Protein AF-A0A290ED91-F1 (afdb_monomer)

Foldseek 3Di:
DPLAPDPVLVVVLVVLVVVLVVLLVVCVVVVVVDDDDVVVVVCADPDPVDGSVRVVVVVVVVVVVVVVVVLVVQVVCCVPVVDRDQDVPPRRDDDDPVNVSVCCSRVVSVVVSVVSPD

Solvent-accessible surface area (backbone atoms only — not comparable to full-atom values): 7064 Å² total; per-residue (Å²): 129,73,96,74,81,47,70,72,56,50,54,52,50,52,51,44,53,52,51,42,51,53,48,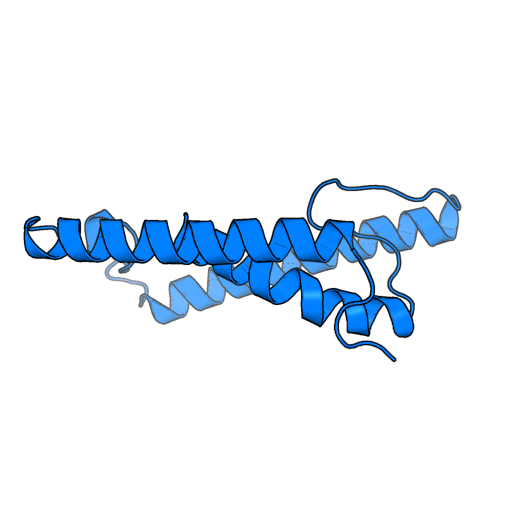50,51,52,49,55,60,50,48,78,75,52,89,79,61,56,52,83,73,64,74,38,57,87,51,93,89,46,55,46,67,59,52,51,52,51,52,52,52,50,51,50,50,52,52,52,51,52,52,50,51,46,45,49,42,32,74,77,69,70,45,84,59,78,45,89,75,72,72,53,60,84,71,48,80,71,50,47,60,51,43,55,71,58,46,50,62,53,53,51,33,54,68,71,72,108

pLDDT: mean 81.27, std 9.01, range [54.56, 94.0]

Secondary structure (DSSP, 8-state):
--S---HHHHHHHHHHHHHHHHHHHHHHHHHTT----TTTTTSS---TTS-HHHHHHHHHHHHHHHHHHHHHHHHHHHHHH------SSS------HHHHHHHHHHHHHHHHHHHHH-

Radius of gyration: 18.56 Å; Cα contacts (8 Å, |Δi|>4): 54; chains: 1; bounding box: 45×29×49 Å

Organism: Pasteurella multocida (NCBI:txid747)

Structure (mmCIF, N/CA/C/O backbone):
data_AF-A0A290ED91-F1
#
_entry.id   AF-A0A290ED91-F1
#
loop_
_atom_site.group_PDB
_atom_site.id
_atom_site.type_symbol
_atom_site.label_atom_id
_atom_site.label_alt_id
_atom_site.label_comp_id
_atom_site.label_asym_id
_atom_site.label_entity_id
_atom_site.label_seq_id
_atom_site.pdbx_PDB_ins_code
_atom_site.Cartn_x
_atom_site.Cartn_y
_atom_site.Cartn_z
_atom_site.occupancy
_atom_site.B_iso_or_equiv
_atom_sit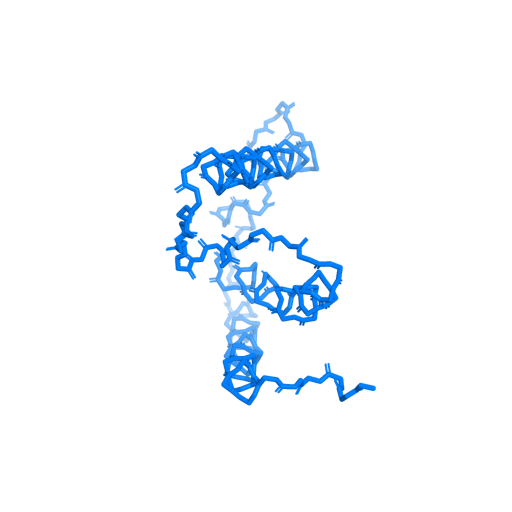e.auth_seq_id
_atom_site.auth_comp_id
_atom_site.auth_asym_id
_atom_site.auth_atom_id
_atom_site.pdbx_PDB_model_num
ATOM 1 N N . LEU A 1 1 ? -5.675 -1.037 -24.071 1.00 54.56 1 LEU A N 1
ATOM 2 C CA . LEU A 1 1 ? -4.846 -1.899 -23.195 1.00 54.56 1 LEU A CA 1
ATOM 3 C C . LEU A 1 1 ? -5.783 -2.676 -22.281 1.00 54.56 1 LEU A C 1
ATOM 5 O O . LEU A 1 1 ? -6.717 -2.066 -21.775 1.00 54.56 1 LEU A O 1
ATOM 9 N N . SER A 1 2 ? -5.588 -3.990 -22.126 1.00 66.06 2 SER A N 1
ATOM 10 C CA . SER A 1 2 ? -6.337 -4.780 -21.134 1.00 66.06 2 SER A CA 1
ATOM 11 C C . SER A 1 2 ? -6.051 -4.230 -19.733 1.00 66.06 2 SER A C 1
ATOM 13 O O . SER A 1 2 ? -4.904 -3.895 -19.441 1.00 66.06 2 SER A O 1
ATOM 15 N N . PHE A 1 3 ? -7.085 -4.102 -18.897 1.00 67.62 3 PHE A N 1
ATOM 16 C CA . PHE A 1 3 ? -7.014 -3.483 -17.565 1.00 67.62 3 PHE A CA 1
ATOM 17 C C . PHE A 1 3 ? -6.007 -4.185 -16.636 1.00 67.62 3 PHE A C 1
ATOM 19 O O . PHE A 1 3 ? -5.374 -3.534 -15.810 1.00 67.62 3 PHE A O 1
ATOM 26 N N . MET A 1 4 ? -5.796 -5.493 -16.813 1.00 74.69 4 MET A N 1
ATOM 27 C CA . MET A 1 4 ? -4.864 -6.287 -16.012 1.00 74.69 4 MET A CA 1
ATOM 28 C C . MET A 1 4 ? -4.139 -7.334 -16.879 1.00 74.69 4 MET A C 1
ATOM 30 O O . MET A 1 4 ? -4.594 -8.470 -16.992 1.00 74.69 4 MET A O 1
ATOM 34 N N . PRO A 1 5 ? -3.013 -6.965 -17.519 1.00 77.06 5 PRO A N 1
ATOM 35 C CA . PRO A 1 5 ? -2.358 -7.818 -18.514 1.00 77.06 5 PRO A CA 1
ATOM 36 C C . PRO A 1 5 ? -1.436 -8.910 -17.935 1.00 77.06 5 PRO A C 1
ATOM 38 O O . PRO A 1 5 ? -0.867 -9.679 -18.705 1.00 77.06 5 PRO A O 1
ATOM 41 N N . LEU A 1 6 ? -1.219 -8.966 -16.615 1.00 78.94 6 LEU A N 1
ATOM 42 C CA . LEU A 1 6 ? -0.275 -9.889 -15.978 1.00 78.94 6 LEU A CA 1
ATOM 43 C C . LEU A 1 6 ? -1.025 -11.061 -15.340 1.00 78.94 6 LEU A C 1
ATOM 45 O O . LEU A 1 6 ? -1.422 -10.978 -14.184 1.00 78.94 6 LEU A O 1
ATOM 49 N N . GLU A 1 7 ? -1.138 -12.183 -16.048 1.00 81.06 7 GLU A N 1
ATOM 50 C CA . GLU A 1 7 ? -1.872 -13.373 -15.576 1.00 81.06 7 GLU A CA 1
ATOM 51 C C . GLU A 1 7 ? -1.432 -13.856 -14.179 1.00 81.06 7 GLU A C 1
ATOM 53 O O . GLU A 1 7 ? -2.260 -14.078 -13.296 1.00 81.06 7 GLU A O 1
ATOM 58 N N . MET A 1 8 ? -0.119 -13.934 -13.924 1.00 80.44 8 MET A N 1
ATOM 59 C CA . MET A 1 8 ? 0.396 -14.285 -12.590 1.00 80.44 8 MET A CA 1
ATOM 60 C C . MET A 1 8 ? 0.065 -13.222 -11.530 1.00 80.44 8 MET A C 1
ATOM 62 O O . MET A 1 8 ? -0.257 -13.560 -10.393 1.00 80.44 8 MET A O 1
ATOM 66 N N . GLY A 1 9 ? 0.114 -11.937 -11.897 1.00 79.81 9 GLY A N 1
ATOM 67 C CA . GLY A 1 9 ? -0.244 -10.838 -10.997 1.00 79.81 9 GLY A CA 1
ATOM 68 C C . GLY A 1 9 ? -1.728 -10.856 -10.633 1.00 79.81 9 GLY A C 1
ATOM 69 O O . GLY A 1 9 ? -2.081 -10.603 -9.484 1.00 79.81 9 GLY A O 1
ATOM 70 N N . ASN A 1 10 ? -2.584 -11.234 -11.581 1.00 87.38 10 ASN A N 1
ATOM 71 C CA . ASN A 1 10 ? -4.027 -11.357 -11.387 1.00 87.38 10 ASN A CA 1
ATOM 72 C C . ASN A 1 10 ? -4.349 -12.441 -10.358 1.00 87.38 10 ASN A C 1
ATOM 74 O O . ASN A 1 10 ? -5.147 -12.204 -9.453 1.00 87.38 10 ASN A O 1
ATOM 78 N N . GLY A 1 11 ? -3.683 -13.598 -10.447 1.00 87.25 11 GLY A N 1
ATOM 79 C CA . GLY A 1 11 ? -3.830 -14.681 -9.472 1.00 87.25 11 GLY A CA 1
ATOM 80 C C . GLY A 1 11 ? -3.422 -14.265 -8.057 1.00 87.25 11 GLY A C 1
ATOM 81 O O . GLY A 1 11 ? -4.158 -14.522 -7.106 1.00 87.25 11 GLY A O 1
ATOM 82 N N . ILE A 1 12 ? -2.292 -13.560 -7.919 1.00 87.38 12 ILE A N 1
ATOM 83 C CA . ILE A 1 12 ? -1.829 -13.036 -6.624 1.00 87.38 12 ILE A CA 1
ATOM 84 C C . ILE A 1 12 ? -2.833 -12.027 -6.060 1.00 87.38 12 ILE A C 1
ATOM 86 O O . ILE A 1 12 ? -3.213 -12.136 -4.898 1.00 87.38 12 ILE A O 1
ATOM 90 N N . ILE A 1 13 ? -3.300 -11.070 -6.866 1.00 88.75 13 ILE A N 1
ATOM 91 C CA . ILE A 1 13 ? -4.273 -10.064 -6.416 1.00 88.75 13 ILE A CA 1
ATOM 92 C C . ILE A 1 13 ? -5.581 -10.721 -5.998 1.00 88.75 13 ILE A C 1
ATOM 94 O O . ILE A 1 13 ? -6.098 -10.393 -4.935 1.00 88.75 13 ILE A O 1
ATOM 98 N N . LEU A 1 14 ? -6.103 -11.660 -6.790 1.00 90.88 14 LEU A N 1
ATOM 99 C CA . LEU A 1 14 ? -7.326 -12.379 -6.450 1.00 90.88 14 LEU A CA 1
ATOM 100 C C . LEU A 1 14 ? -7.174 -13.113 -5.116 1.00 90.88 14 LEU A C 1
ATOM 102 O O . LEU A 1 14 ? -8.047 -13.004 -4.257 1.00 90.88 14 LEU A O 1
ATOM 106 N N . TRP A 1 15 ? -6.054 -13.815 -4.927 1.00 91.31 15 TRP A N 1
ATOM 107 C CA . TRP A 1 15 ? -5.758 -14.507 -3.678 1.00 91.31 15 TRP A CA 1
ATOM 108 C C . TRP A 1 15 ? -5.709 -13.538 -2.492 1.00 91.31 15 TRP A C 1
ATOM 110 O O . TRP A 1 15 ? -6.417 -13.752 -1.512 1.00 91.31 15 TRP A O 1
ATOM 120 N N . LEU A 1 16 ? -4.969 -12.430 -2.605 1.00 90.81 16 LEU A N 1
ATOM 121 C CA . LEU A 1 16 ? -4.870 -11.417 -1.550 1.00 90.81 16 LEU A CA 1
ATOM 122 C C . LEU A 1 16 ? -6.228 -10.782 -1.233 1.00 90.81 16 LEU A C 1
ATOM 124 O O . LEU A 1 16 ? -6.590 -10.664 -0.068 1.00 90.81 16 LEU A O 1
ATOM 128 N N . VAL A 1 17 ? -7.010 -10.409 -2.248 1.00 90.44 17 VAL A N 1
ATOM 129 C CA . VAL A 1 17 ? -8.337 -9.806 -2.059 1.00 90.44 17 VAL A CA 1
ATOM 130 C C . VAL A 1 17 ? -9.270 -10.779 -1.343 1.00 90.44 17 VAL A C 1
ATOM 132 O O . VAL A 1 17 ? -9.896 -10.406 -0.353 1.00 90.44 17 VAL A O 1
ATOM 135 N N . VAL A 1 18 ? -9.337 -12.036 -1.788 1.00 93.62 18 VAL A N 1
ATOM 136 C CA . VAL A 1 18 ? -10.178 -13.057 -1.147 1.00 93.62 18 VAL A CA 1
ATOM 137 C C . VAL A 1 18 ? -9.715 -13.315 0.287 1.00 93.62 18 VAL A C 1
ATOM 139 O O . VAL A 1 18 ? -10.541 -13.310 1.198 1.00 93.62 18 VAL A O 1
ATOM 142 N N . SER A 1 19 ? -8.411 -13.474 0.521 1.00 92.88 19 SER A N 1
ATOM 143 C CA . SER A 1 19 ? -7.853 -13.671 1.862 1.00 92.88 19 SER A CA 1
ATOM 144 C C . SER A 1 19 ? -8.115 -12.482 2.788 1.00 92.88 19 SER A C 1
ATOM 146 O O . SER A 1 19 ? -8.502 -12.687 3.936 1.00 92.88 19 SER A O 1
ATOM 148 N N . GLY A 1 20 ? -7.966 -11.249 2.301 1.00 91.19 20 GLY A N 1
ATOM 149 C CA . GLY A 1 20 ? -8.235 -10.032 3.069 1.00 91.19 20 GLY A CA 1
ATOM 150 C C . GLY A 1 20 ? -9.713 -9.884 3.426 1.00 91.19 20 GLY A C 1
ATOM 151 O O . GLY A 1 20 ? -10.040 -9.530 4.559 1.00 91.19 20 GLY A O 1
ATOM 152 N N . LEU A 1 21 ? -10.616 -10.226 2.499 1.00 92.94 21 LEU A N 1
ATOM 153 C CA . LEU A 1 21 ? -12.061 -10.239 2.741 1.00 92.94 21 LEU A CA 1
ATOM 154 C C . LEU A 1 21 ? -12.452 -11.304 3.767 1.00 92.94 21 LEU A C 1
ATOM 156 O O . LEU A 1 21 ? -13.150 -10.995 4.730 1.00 92.94 21 LEU A O 1
ATOM 160 N N . VAL A 1 22 ? -11.984 -12.542 3.595 1.00 94.00 22 VAL A N 1
ATOM 161 C CA . VAL A 1 22 ? -12.254 -13.635 4.541 1.00 94.00 22 VAL A CA 1
ATOM 162 C C . VAL A 1 22 ? -11.698 -13.293 5.924 1.00 94.00 22 VAL A C 1
ATOM 164 O O . VAL A 1 22 ? -12.419 -13.422 6.912 1.00 94.00 22 VAL A O 1
ATOM 167 N N . GLY A 1 23 ? -10.462 -12.794 6.000 1.00 91.06 23 GLY A N 1
ATOM 168 C CA . GLY A 1 23 ? -9.840 -12.352 7.249 1.00 91.06 23 GLY A CA 1
ATOM 169 C C . GLY A 1 23 ? -10.647 -11.253 7.941 1.00 91.06 23 GLY A C 1
ATOM 170 O O . GLY A 1 23 ? -10.973 -11.381 9.118 1.00 91.06 23 GLY A O 1
ATOM 171 N N . SER A 1 24 ? -11.066 -10.231 7.191 1.00 89.38 24 SER A N 1
ATOM 172 C CA . SER A 1 24 ? -11.887 -9.125 7.703 1.00 89.38 24 SER A CA 1
ATOM 173 C C . SER A 1 24 ? -13.251 -9.589 8.216 1.00 89.38 24 SER A C 1
ATOM 175 O O . SER A 1 24 ? -13.716 -9.129 9.259 1.00 89.38 24 SER A O 1
ATOM 177 N N . LEU A 1 25 ? -13.902 -10.521 7.511 1.00 93.00 25 LEU A N 1
ATOM 178 C CA . LEU A 1 25 ? -15.181 -11.096 7.933 1.00 93.00 25 LEU A CA 1
ATOM 179 C C . LEU A 1 25 ? -15.034 -11.891 9.232 1.00 93.00 25 LEU A C 1
ATOM 181 O O . LEU A 1 25 ? -15.818 -11.697 10.163 1.00 93.00 25 LEU A O 1
ATOM 185 N N . LEU A 1 26 ? -14.022 -12.758 9.316 1.00 91.75 26 LEU A N 1
ATOM 186 C CA . LEU A 1 26 ? -13.741 -13.540 10.521 1.00 91.75 26 LEU A CA 1
ATOM 187 C C . LEU A 1 26 ? -13.390 -12.633 11.703 1.00 91.75 26 LEU A C 1
ATOM 189 O O . LEU A 1 26 ? -13.934 -12.822 12.793 1.00 91.75 26 LEU A O 1
ATOM 193 N N . PHE A 1 27 ? -12.559 -11.614 11.475 1.00 88.69 27 PHE A N 1
ATOM 194 C CA . PHE A 1 27 ? -12.220 -10.609 12.478 1.00 88.69 27 PHE A CA 1
ATOM 195 C C . PHE A 1 27 ? -13.464 -9.858 12.960 1.00 88.69 27 PHE A C 1
ATOM 197 O O . PHE A 1 27 ? -13.676 -9.751 14.163 1.00 88.69 27 PHE A O 1
ATOM 204 N N . GLY A 1 28 ? -14.343 -9.419 12.056 1.00 88.69 28 GLY A N 1
ATOM 205 C CA . GLY A 1 28 ? -15.585 -8.733 12.418 1.00 88.69 28 GLY A CA 1
ATOM 206 C C . GLY A 1 28 ? -16.554 -9.609 13.220 1.00 88.69 28 GLY A C 1
ATOM 207 O O . GLY A 1 28 ? -17.189 -9.137 14.164 1.00 88.69 28 GLY A O 1
ATOM 208 N N . VAL A 1 29 ? -16.660 -10.902 12.895 1.00 91.50 29 VAL A N 1
ATOM 209 C CA . VAL A 1 29 ? -17.476 -11.857 13.668 1.00 91.50 29 VAL A CA 1
ATOM 210 C C . VAL A 1 29 ? -16.884 -12.094 15.056 1.00 91.50 29 VAL A C 1
ATOM 212 O O . VAL A 1 29 ? -17.629 -12.115 16.039 1.00 91.50 29 VAL A O 1
ATOM 215 N N . TRP A 1 30 ? -15.564 -12.254 15.151 1.00 90.38 30 TRP A N 1
ATOM 216 C CA . TRP A 1 30 ? -14.860 -12.400 16.424 1.00 90.38 30 TRP A CA 1
ATOM 217 C C . TRP A 1 30 ? -14.989 -11.139 17.285 1.00 90.38 30 TRP A C 1
ATOM 219 O O . TRP A 1 30 ? -15.348 -11.228 18.459 1.00 90.38 30 TRP A O 1
ATOM 229 N N . GLN A 1 31 ? -14.813 -9.963 16.683 1.00 85.94 31 GLN A N 1
ATOM 230 C CA . GLN A 1 31 ? -14.895 -8.673 17.355 1.00 85.94 31 GLN A CA 1
ATOM 231 C C . GLN A 1 31 ? -16.248 -8.443 18.028 1.00 85.94 31 GLN A C 1
ATOM 233 O O . GLN A 1 31 ? -16.299 -7.892 19.119 1.00 85.94 31 GLN A O 1
ATOM 238 N N . ARG A 1 32 ? -17.353 -8.905 17.433 1.00 84.56 32 ARG A N 1
ATOM 239 C CA . ARG A 1 32 ? -18.682 -8.802 18.065 1.00 84.56 32 ARG A CA 1
ATOM 240 C C . ARG A 1 32 ? -18.781 -9.547 19.398 1.00 84.56 32 ARG A C 1
ATOM 242 O O . ARG A 1 32 ? -19.658 -9.234 20.197 1.00 84.56 32 ARG A O 1
ATOM 249 N N . LYS A 1 33 ? -17.932 -10.552 19.618 1.00 85.00 33 LYS A N 1
ATOM 250 C CA . LYS A 1 33 ? -17.903 -11.366 20.841 1.00 85.00 33 LYS A CA 1
ATOM 251 C C . LYS A 1 33 ? -16.800 -10.940 21.809 1.00 85.00 33 LYS A C 1
ATOM 253 O O . LYS A 1 33 ? -16.905 -11.233 22.996 1.00 85.00 33 LYS A O 1
ATOM 258 N N . ALA A 1 34 ? -15.758 -10.277 21.319 1.00 81.38 34 ALA A N 1
ATOM 259 C CA . ALA A 1 34 ? -14.616 -9.858 22.114 1.00 81.38 34 ALA A CA 1
ATOM 260 C C . ALA A 1 34 ? -14.812 -8.432 22.656 1.00 81.38 34 ALA A C 1
ATOM 262 O O . ALA A 1 34 ? -15.085 -7.500 21.907 1.00 81.38 34 ALA A O 1
ATOM 263 N N . GLN A 1 35 ? -14.650 -8.252 23.966 1.00 75.56 35 GLN A N 1
ATOM 264 C CA . GLN A 1 35 ? -14.529 -6.928 24.579 1.00 75.56 35 GLN A CA 1
ATOM 265 C C . GLN A 1 35 ? -13.044 -6.555 24.577 1.00 75.56 35 GLN A C 1
ATOM 267 O O . GLN A 1 35 ? -12.274 -7.154 25.323 1.00 75.56 35 GLN A O 1
ATOM 272 N N . PHE A 1 36 ? -12.626 -5.617 23.726 1.00 74.06 36 PHE A N 1
ATOM 273 C CA . PHE A 1 36 ? -11.237 -5.153 23.692 1.00 74.06 36 PHE A CA 1
ATOM 274 C C . PHE A 1 36 ? -11.129 -3.650 23.447 1.00 74.06 36 PHE A C 1
ATOM 276 O O . PHE A 1 36 ? -12.016 -3.023 22.864 1.00 74.06 36 PHE A O 1
ATOM 283 N N . CYS A 1 37 ? -10.015 -3.076 23.898 1.00 76.56 37 CYS A N 1
ATOM 284 C CA . CYS A 1 37 ? -9.703 -1.669 23.719 1.00 76.56 37 CYS A CA 1
ATOM 285 C C . CYS A 1 37 ? -8.853 -1.467 22.458 1.00 76.56 37 CYS A C 1
ATOM 287 O O . CYS A 1 37 ? -7.769 -2.030 22.324 1.00 76.56 37 CYS A O 1
ATOM 289 N N . TRP A 1 38 ? -9.298 -0.604 21.544 1.00 75.50 38 TRP A N 1
ATOM 290 C CA . TRP A 1 38 ? -8.560 -0.268 20.316 1.00 75.50 38 TRP A CA 1
ATOM 291 C C . TRP A 1 38 ? -7.168 0.334 20.561 1.00 75.50 38 TRP A C 1
ATOM 293 O O . TRP A 1 38 ? -6.301 0.266 19.692 1.00 75.50 38 TRP A O 1
ATOM 303 N N . ALA A 1 39 ? -6.942 0.915 21.741 1.00 73.06 39 ALA A N 1
ATOM 304 C CA . ALA A 1 39 ? -5.633 1.424 22.131 1.00 73.06 39 ALA A CA 1
ATOM 305 C C . ALA A 1 39 ? -4.616 0.297 22.382 1.00 73.06 39 ALA A C 1
ATOM 307 O O . ALA A 1 39 ? -3.447 0.466 22.049 1.00 73.06 39 ALA A O 1
ATOM 308 N N . GLU A 1 40 ? -5.041 -0.860 22.901 1.00 75.44 40 GLU A N 1
ATOM 309 C CA . GLU A 1 40 ? -4.166 -2.028 23.119 1.00 75.44 40 GLU A CA 1
ATOM 310 C C . GLU A 1 40 ? -3.727 -2.664 21.794 1.00 75.44 40 GLU A C 1
ATOM 312 O O . GLU A 1 40 ? -2.626 -3.192 21.691 1.00 75.44 40 GLU A O 1
ATOM 317 N N . PHE A 1 41 ? -4.552 -2.519 20.754 1.00 72.50 41 PHE A N 1
ATOM 318 C CA . PHE A 1 41 ? -4.246 -2.915 19.378 1.00 72.50 41 PHE A CA 1
ATOM 319 C C . PHE A 1 41 ? -3.401 -1.883 18.610 1.00 72.50 41 PHE A C 1
ATOM 321 O O . PHE A 1 41 ? -3.168 -2.045 17.417 1.00 72.50 41 PHE A O 1
ATOM 328 N N . GLY A 1 42 ? -2.955 -0.799 19.257 1.00 73.12 42 GLY A N 1
ATOM 329 C CA . GLY A 1 42 ? -2.095 0.212 18.630 1.00 73.12 42 GLY A CA 1
ATOM 330 C C . GLY A 1 42 ? -2.790 1.106 17.595 1.00 73.12 42 GLY A C 1
ATOM 331 O O . GLY A 1 42 ? -2.124 1.902 16.937 1.00 73.12 42 GLY A O 1
ATOM 332 N N . VAL A 1 43 ? -4.121 1.023 17.466 1.00 73.88 43 VAL A N 1
ATOM 333 C CA . VAL A 1 43 ? -4.909 1.854 16.535 1.00 73.88 43 VAL A CA 1
ATOM 334 C C . VAL A 1 43 ? -5.022 3.293 17.039 1.00 73.88 43 VAL A C 1
ATOM 336 O O . VAL A 1 43 ? -5.042 4.242 16.255 1.00 73.88 43 VAL A O 1
ATOM 339 N N . LEU A 1 44 ? -5.095 3.470 18.359 1.00 76.88 44 LEU A N 1
ATOM 340 C CA . LEU A 1 44 ? -5.179 4.776 19.005 1.00 76.88 44 LEU A CA 1
ATOM 341 C C . LEU A 1 44 ? -3.858 5.120 19.689 1.00 76.88 44 LEU A C 1
ATOM 343 O O . LEU A 1 44 ? -3.214 4.262 20.291 1.00 76.88 44 LEU A O 1
ATOM 347 N N . SER A 1 45 ? -3.480 6.400 19.633 1.00 72.94 45 SER A N 1
ATOM 348 C CA . SER A 1 45 ? -2.339 6.902 20.395 1.00 72.94 45 SER A CA 1
ATOM 349 C C . SER A 1 45 ? -2.589 6.707 21.891 1.00 72.94 45 SER A C 1
ATOM 351 O O . SER A 1 45 ? -3.573 7.207 22.432 1.00 72.94 45 SER A O 1
ATOM 353 N N . GLN A 1 46 ? -1.674 6.006 22.559 1.00 69.69 46 GLN A N 1
ATOM 354 C CA . GLN A 1 46 ? -1.632 5.912 24.022 1.00 69.69 46 GLN A CA 1
ATOM 355 C C . GLN A 1 46 ? -0.908 7.116 24.654 1.00 69.69 46 GLN A C 1
ATOM 357 O O . GLN A 1 46 ? -0.862 7.253 25.874 1.00 69.69 46 GLN A O 1
ATOM 362 N N . SER A 1 47 ? -0.315 7.990 23.832 1.00 67.44 47 SER A N 1
ATOM 363 C CA . SER A 1 47 ? 0.444 9.146 24.296 1.00 67.44 47 SER A CA 1
ATOM 364 C C . SER A 1 47 ? -0.460 10.361 24.481 1.00 67.44 47 SER A C 1
ATOM 366 O O . SER A 1 47 ? -1.148 10.780 23.552 1.00 67.44 47 SER A O 1
ATOM 368 N N . ALA A 1 48 ? -0.377 10.995 25.651 1.00 65.00 48 ALA A N 1
ATOM 369 C CA . ALA A 1 48 ? -1.080 12.244 25.942 1.00 65.00 48 ALA A CA 1
ATOM 370 C C . ALA A 1 48 ? -0.585 13.440 25.101 1.00 65.00 48 ALA A C 1
ATOM 372 O O . ALA A 1 48 ? -1.282 14.446 24.996 1.00 65.00 48 ALA A O 1
ATOM 373 N N . SER A 1 49 ? 0.614 13.354 24.510 1.00 74.12 49 SER A N 1
ATOM 374 C CA . SER A 1 49 ? 1.251 14.478 23.807 1.00 74.12 49 SER A CA 1
ATOM 375 C C . SER A 1 49 ? 1.014 14.501 22.299 1.00 74.12 49 SER A C 1
ATOM 377 O O . SER A 1 49 ? 1.215 15.539 21.670 1.00 74.12 49 SER A O 1
ATOM 379 N N . LEU A 1 50 ? 0.611 13.377 21.700 1.00 78.44 50 LEU A N 1
ATOM 380 C CA . LEU A 1 50 ? 0.442 13.254 20.254 1.00 78.44 50 LEU A CA 1
ATOM 381 C C . LEU A 1 50 ? -0.924 12.673 19.930 1.00 78.44 50 LEU A C 1
ATOM 383 O O . LEU A 1 50 ? -1.279 11.583 20.376 1.00 78.44 50 LEU A O 1
ATOM 387 N N . THR A 1 51 ? -1.660 13.382 19.081 1.00 85.25 51 THR A N 1
ATOM 388 C CA . THR A 1 51 ? -2.911 12.861 18.527 1.00 85.25 51 THR A CA 1
ATOM 389 C C . THR A 1 51 ? -2.621 11.693 17.584 1.00 85.25 51 THR A C 1
ATOM 391 O O . THR A 1 51 ? -1.592 11.665 16.901 1.00 85.25 51 THR A O 1
ATOM 394 N N . THR A 1 52 ? -3.554 10.746 17.486 1.00 82.88 52 THR A N 1
ATOM 395 C CA . THR A 1 52 ? -3.455 9.609 16.555 1.00 82.88 52 THR A CA 1
ATOM 396 C C . THR A 1 52 ? -3.195 10.071 15.114 1.00 82.88 52 THR A C 1
ATOM 398 O O . THR A 1 52 ? -2.360 9.496 14.424 1.00 82.88 52 THR A O 1
ATOM 401 N N . ALA A 1 53 ? -3.819 11.171 14.673 1.00 84.50 53 ALA A N 1
ATOM 402 C CA . ALA A 1 53 ? -3.621 11.728 13.332 1.00 84.50 53 ALA A CA 1
ATOM 403 C C . ALA A 1 53 ? -2.188 12.240 13.091 1.00 84.50 53 ALA A C 1
ATOM 405 O O . ALA A 1 53 ? -1.611 11.993 12.033 1.00 84.50 53 ALA A O 1
ATOM 406 N N . GLN A 1 54 ? -1.584 12.918 14.074 1.00 86.75 54 GLN A N 1
ATOM 407 C CA . GLN A 1 54 ? -0.188 13.367 13.982 1.00 86.75 54 GLN A CA 1
ATOM 408 C C . GLN A 1 54 ? 0.781 12.186 13.934 1.00 86.75 54 GLN A C 1
ATOM 410 O O . GLN A 1 54 ? 1.771 12.228 13.204 1.00 86.75 54 GLN A O 1
ATOM 415 N N . LEU A 1 55 ? 0.495 11.137 14.703 1.00 86.06 55 LEU A N 1
ATOM 416 C CA . LEU A 1 55 ? 1.293 9.919 14.732 1.00 86.06 55 LEU A CA 1
ATOM 417 C C . LEU A 1 55 ? 1.233 9.198 13.375 1.00 86.06 55 LEU A C 1
ATOM 419 O O . LEU A 1 55 ? 2.280 8.932 12.787 1.00 86.06 55 LEU A O 1
ATOM 423 N N . ILE A 1 56 ? 0.030 9.013 12.818 1.00 87.38 56 ILE A N 1
ATOM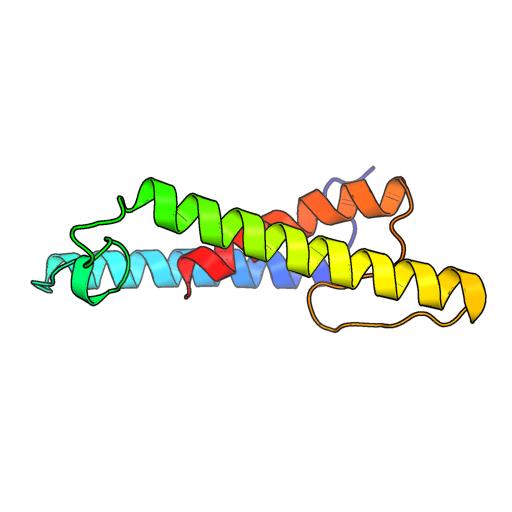 424 C CA . ILE A 1 56 ? -0.175 8.480 11.461 1.00 87.38 56 ILE A CA 1
ATOM 425 C C . ILE A 1 56 ? 0.581 9.321 10.427 1.00 87.38 56 ILE A C 1
ATOM 427 O O . ILE A 1 56 ? 1.325 8.772 9.621 1.00 87.38 56 ILE A O 1
ATOM 431 N N . GLY A 1 57 ? 0.459 10.652 10.474 1.00 88.44 57 GLY A N 1
ATOM 432 C CA . GLY A 1 57 ? 1.149 11.545 9.541 1.00 88.44 57 GLY A CA 1
ATOM 433 C C . GLY A 1 57 ? 2.674 11.399 9.576 1.00 88.44 57 GLY A C 1
ATOM 434 O O . GLY A 1 57 ? 3.312 11.359 8.526 1.00 88.44 57 GLY A O 1
ATOM 435 N N . ARG A 1 58 ? 3.268 11.251 10.768 1.00 89.44 58 ARG A N 1
ATOM 436 C CA . ARG A 1 58 ? 4.715 11.015 10.926 1.00 89.44 58 ARG A CA 1
ATOM 437 C C . ARG A 1 58 ? 5.149 9.684 10.322 1.00 89.44 58 ARG A C 1
ATOM 439 O O . ARG A 1 58 ? 6.150 9.650 9.612 1.00 89.44 58 ARG A O 1
ATOM 446 N N . TYR A 1 59 ? 4.402 8.610 10.575 1.00 88.44 59 TYR A N 1
ATOM 447 C CA . TYR A 1 59 ? 4.722 7.294 10.018 1.00 88.44 59 TYR A CA 1
ATO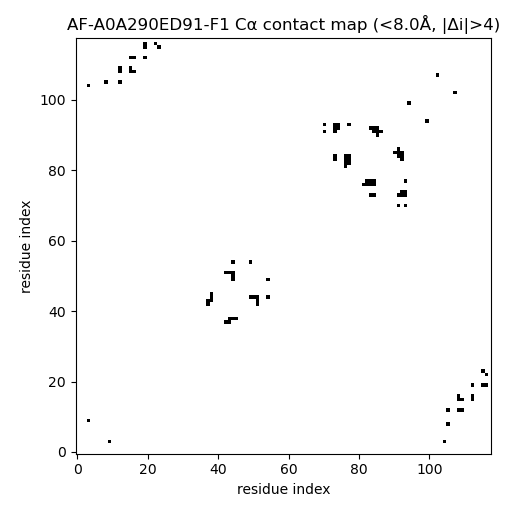M 448 C C . TYR A 1 59 ? 4.495 7.224 8.507 1.00 88.44 59 TYR A C 1
ATOM 450 O O . TYR A 1 59 ? 5.305 6.620 7.809 1.00 88.44 59 TYR A O 1
ATOM 458 N N . LEU A 1 60 ? 3.468 7.897 7.980 1.00 89.38 60 LEU A N 1
ATOM 459 C CA . LEU A 1 60 ? 3.265 8.039 6.537 1.00 89.38 60 LEU A CA 1
ATOM 460 C C . LEU A 1 60 ? 4.423 8.793 5.881 1.00 89.38 60 LEU A C 1
ATOM 462 O O . LEU A 1 60 ? 4.943 8.345 4.863 1.00 89.38 60 LEU A O 1
ATOM 466 N N . LEU A 1 61 ? 4.870 9.899 6.481 1.00 92.38 61 LEU A N 1
ATOM 467 C CA . LEU A 1 61 ? 6.018 10.657 5.982 1.00 92.38 61 LEU A CA 1
ATOM 468 C C . LEU A 1 61 ? 7.300 9.819 6.027 1.00 92.38 61 LEU A C 1
ATOM 470 O O . LEU A 1 61 ? 8.049 9.798 5.055 1.00 92.38 61 LEU A O 1
ATOM 474 N N . LEU A 1 62 ? 7.536 9.088 7.118 1.00 92.62 62 LEU A N 1
ATOM 475 C CA . LEU A 1 62 ? 8.678 8.183 7.232 1.00 92.62 62 LEU A CA 1
ATOM 476 C C . LEU A 1 62 ? 8.625 7.071 6.174 1.00 92.62 62 LEU A C 1
ATOM 478 O O . LEU A 1 62 ? 9.630 6.804 5.522 1.00 92.62 62 LEU A O 1
ATOM 482 N N . SER A 1 63 ? 7.458 6.456 5.969 1.00 88.38 63 SER A N 1
ATOM 483 C CA . SER A 1 63 ? 7.242 5.434 4.939 1.00 88.38 63 SER A CA 1
ATOM 484 C C . SER A 1 63 ? 7.523 5.981 3.538 1.00 88.38 63 SER A C 1
ATOM 486 O O . SER A 1 63 ? 8.251 5.352 2.768 1.00 88.38 63 SER A O 1
ATOM 488 N N . LEU A 1 64 ? 7.035 7.190 3.236 1.00 89.31 64 LEU A N 1
ATOM 489 C CA . LEU A 1 64 ? 7.303 7.881 1.976 1.00 89.31 64 LEU A CA 1
ATOM 490 C C . LEU A 1 64 ? 8.803 8.135 1.783 1.00 89.31 64 LEU A C 1
ATOM 492 O O . LEU A 1 64 ? 9.329 7.857 0.708 1.00 89.31 64 LEU A O 1
ATOM 496 N N . LEU A 1 65 ? 9.499 8.629 2.813 1.00 93.19 65 LEU A N 1
ATOM 497 C CA . LEU A 1 65 ?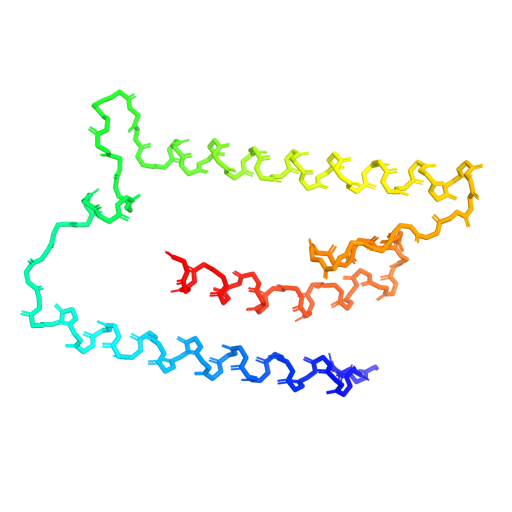 10.941 8.881 2.760 1.00 93.19 65 LEU A CA 1
ATOM 498 C C . LEU A 1 65 ? 11.745 7.595 2.558 1.00 93.19 65 LEU A C 1
ATOM 500 O O . LEU A 1 65 ? 12.674 7.583 1.754 1.00 93.19 65 LEU A O 1
ATOM 504 N N . LEU A 1 66 ? 11.380 6.508 3.242 1.00 89.62 66 LEU A N 1
ATOM 505 C CA . LEU A 1 66 ? 12.028 5.206 3.075 1.00 89.62 66 LEU A CA 1
ATOM 506 C C . LEU A 1 66 ? 11.822 4.659 1.661 1.00 89.62 66 LEU A C 1
ATOM 508 O O . LEU A 1 66 ? 12.781 4.224 1.024 1.00 89.62 66 LEU A O 1
ATOM 512 N N . PHE A 1 67 ? 10.593 4.729 1.146 1.00 85.50 67 PHE A N 1
ATOM 513 C CA . PHE A 1 67 ? 10.284 4.297 -0.214 1.00 85.50 67 PHE A CA 1
ATOM 514 C C . PHE A 1 67 ? 11.028 5.139 -1.259 1.00 85.50 67 PHE A C 1
ATOM 516 O O . PHE A 1 67 ? 11.661 4.587 -2.159 1.00 85.50 67 PHE A O 1
ATOM 523 N N . ALA A 1 68 ? 11.008 6.467 -1.118 1.00 86.75 68 ALA A N 1
ATOM 524 C CA . ALA A 1 68 ? 11.702 7.384 -2.016 1.00 86.75 68 ALA A CA 1
ATOM 525 C C . ALA A 1 68 ? 13.224 7.189 -1.970 1.00 86.75 68 ALA A C 1
ATOM 527 O O . ALA A 1 68 ? 13.865 7.155 -3.018 1.00 86.75 68 ALA A O 1
ATOM 528 N N . GLY A 1 69 ? 13.799 7.007 -0.779 1.00 88.94 69 GLY A N 1
ATOM 529 C CA . GLY A 1 69 ? 15.225 6.735 -0.601 1.00 88.94 69 GLY A CA 1
ATOM 530 C C . GLY A 1 69 ? 15.649 5.422 -1.256 1.00 88.94 69 GLY A C 1
ATOM 531 O O . GLY A 1 69 ? 16.647 5.384 -1.976 1.00 88.94 69 GLY A O 1
ATOM 532 N N . LEU A 1 70 ? 14.860 4.358 -1.084 1.00 87.00 70 LEU A N 1
ATOM 533 C CA . LEU A 1 70 ? 15.120 3.070 -1.727 1.00 87.00 70 LEU A CA 1
ATOM 534 C C . LEU A 1 70 ? 14.997 3.168 -3.255 1.00 87.00 70 LEU A C 1
ATOM 536 O O . LEU A 1 70 ? 15.866 2.674 -3.973 1.00 87.00 70 LEU A O 1
ATOM 540 N N . TYR A 1 71 ? 13.966 3.852 -3.764 1.00 85.62 71 TYR A N 1
ATOM 541 C CA . TYR A 1 71 ? 13.804 4.096 -5.199 1.00 85.62 71 TYR A CA 1
ATOM 542 C C . TYR A 1 71 ? 14.964 4.910 -5.783 1.00 85.62 71 TYR A C 1
ATOM 544 O O . TYR A 1 71 ? 15.467 4.586 -6.861 1.00 85.62 71 TYR A O 1
ATOM 552 N N . PHE A 1 72 ? 15.422 5.936 -5.062 1.00 87.69 72 PHE A N 1
ATOM 553 C CA . PHE A 1 72 ? 16.573 6.743 -5.451 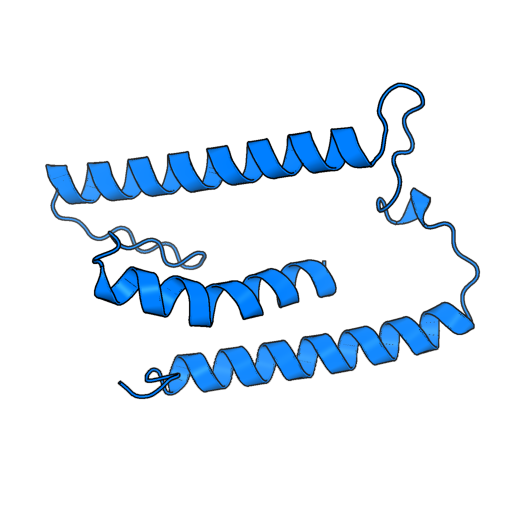1.00 87.69 72 PHE A CA 1
ATOM 554 C C . PHE A 1 72 ? 17.846 5.896 -5.539 1.00 87.69 72 PHE A C 1
ATOM 556 O O . PHE A 1 72 ? 18.539 5.952 -6.552 1.00 87.69 72 PHE A O 1
ATOM 563 N N . LEU A 1 73 ? 18.120 5.055 -4.536 1.00 87.94 73 LEU A N 1
ATOM 564 C CA . LEU A 1 73 ? 19.275 4.151 -4.539 1.00 87.94 73 LEU A CA 1
ATOM 565 C C . LEU A 1 73 ? 19.235 3.158 -5.703 1.00 87.94 73 LEU A C 1
ATOM 567 O O . LEU A 1 73 ? 20.235 2.990 -6.399 1.00 87.94 73 LEU A O 1
ATOM 571 N N . VAL A 1 74 ? 18.082 2.533 -5.953 1.00 86.00 74 VAL A N 1
ATOM 572 C CA . VAL A 1 74 ? 17.905 1.617 -7.091 1.00 86.00 74 VAL A CA 1
ATOM 573 C C . VAL A 1 74 ? 18.132 2.344 -8.416 1.00 86.00 74 VAL A C 1
ATOM 575 O O . VAL A 1 74 ? 18.818 1.821 -9.292 1.00 86.00 74 VAL A O 1
ATOM 578 N N . SER A 1 75 ? 17.594 3.556 -8.555 1.00 84.00 75 SER A N 1
ATOM 579 C CA . SER A 1 75 ? 17.745 4.366 -9.767 1.00 84.00 75 SER A CA 1
ATOM 580 C C . SER A 1 75 ? 19.199 4.776 -9.996 1.00 84.00 75 SER A C 1
ATOM 582 O O . SER A 1 75 ? 19.690 4.685 -11.118 1.00 84.00 75 SER A O 1
ATOM 584 N N . LEU A 1 76 ? 19.910 5.161 -8.933 1.00 88.38 76 LEU A N 1
ATOM 585 C CA . LEU A 1 76 ? 21.332 5.492 -8.975 1.00 88.38 76 LEU A CA 1
ATOM 586 C C . LEU A 1 76 ? 22.149 4.277 -9.419 1.00 88.38 76 LEU A C 1
ATOM 588 O O . LEU A 1 76 ? 22.931 4.361 -10.362 1.00 88.38 76 LEU A O 1
ATOM 592 N N . ILE A 1 77 ? 21.936 3.122 -8.791 1.00 87.81 77 ILE A N 1
ATOM 593 C CA . ILE A 1 77 ? 22.689 1.905 -9.113 1.00 87.81 77 ILE A CA 1
ATOM 594 C C . ILE A 1 77 ? 22.420 1.460 -10.551 1.00 87.81 77 ILE A C 1
ATOM 596 O O . ILE A 1 77 ? 23.355 1.114 -11.272 1.00 87.81 77 ILE A O 1
ATOM 600 N N . TYR A 1 78 ? 21.172 1.551 -11.005 1.00 86.06 78 TYR A N 1
ATOM 601 C CA . TYR A 1 78 ? 20.831 1.283 -12.395 1.00 86.06 78 TYR A CA 1
ATOM 602 C C . TYR A 1 78 ? 21.522 2.252 -13.367 1.00 86.06 78 TYR A C 1
ATOM 604 O O . TYR A 1 78 ? 22.029 1.820 -14.400 1.00 86.06 78 TYR A O 1
ATOM 612 N N . GLN A 1 79 ? 21.588 3.545 -13.036 1.00 86.50 79 GLN A N 1
ATOM 613 C CA . GLN A 1 79 ? 22.198 4.561 -13.897 1.00 86.50 79 GLN A CA 1
ATOM 614 C C . GLN A 1 79 ? 23.721 4.405 -14.022 1.00 86.50 79 GLN A C 1
ATOM 616 O O . GLN A 1 79 ? 24.252 4.601 -15.111 1.00 86.50 79 GLN A O 1
ATOM 621 N N . TYR A 1 80 ? 24.418 4.074 -12.929 1.00 90.75 80 TYR A N 1
ATOM 622 C CA . TYR A 1 80 ? 25.887 4.007 -12.907 1.00 90.75 80 TYR A CA 1
ATOM 623 C C . TYR A 1 80 ? 26.450 2.615 -13.210 1.00 90.75 80 TYR A C 1
ATOM 625 O O . TYR A 1 80 ? 27.499 2.509 -13.839 1.00 90.75 80 TYR A O 1
ATOM 633 N N . PHE A 1 81 ? 25.782 1.550 -12.762 1.00 87.88 81 PHE A N 1
ATOM 634 C CA . PHE A 1 81 ? 26.280 0.176 -12.894 1.00 87.88 81 PHE A CA 1
ATOM 635 C C . PHE A 1 81 ? 25.519 -0.637 -13.943 1.00 87.88 81 PHE A C 1
ATOM 637 O O . PHE A 1 81 ? 25.941 -1.744 -14.264 1.00 87.88 81 PHE A O 1
ATOM 644 N N . HIS A 1 82 ? 24.394 -0.127 -14.461 1.00 83.62 82 HIS A N 1
ATOM 645 C CA . HIS A 1 82 ? 23.500 -0.852 -15.373 1.00 83.62 82 HIS A CA 1
ATOM 646 C C . HIS A 1 82 ? 23.009 -2.202 -14.817 1.00 83.62 82 HIS A C 1
ATOM 648 O O . HIS A 1 82 ? 22.618 -3.097 -15.566 1.00 83.62 82 HIS A O 1
ATOM 654 N N . VAL A 1 83 ? 22.995 -2.341 -13.486 1.00 82.81 83 VAL A N 1
ATOM 655 C CA . VAL A 1 83 ? 22.507 -3.530 -12.780 1.00 82.81 83 VAL A CA 1
ATOM 656 C C . VAL A 1 83 ? 21.069 -3.301 -12.324 1.00 82.81 83 VAL A C 1
ATOM 658 O O . VAL A 1 83 ? 20.756 -2.313 -11.660 1.00 82.81 83 VAL A O 1
ATOM 661 N N . GLU A 1 84 ? 20.183 -4.248 -12.641 1.00 78.44 84 GLU A N 1
ATOM 662 C CA . GLU A 1 84 ? 18.830 -4.279 -12.086 1.00 78.44 84 GLU A CA 1
ATOM 663 C C . GLU A 1 84 ? 18.853 -4.855 -10.664 1.00 78.44 84 GLU A C 1
ATOM 665 O O . GLU A 1 84 ? 18.857 -6.075 -10.480 1.00 78.44 84 GLU A O 1
ATOM 670 N N . LEU A 1 85 ? 18.803 -3.997 -9.645 1.00 72.00 85 LEU A N 1
ATOM 671 C CA . LEU A 1 85 ? 18.521 -4.457 -8.287 1.00 72.00 85 LEU A CA 1
ATOM 672 C C . LEU A 1 85 ? 17.067 -4.915 -8.183 1.00 72.00 85 LEU A C 1
ATOM 674 O O . LEU A 1 85 ? 16.136 -4.130 -8.344 1.00 72.00 85 LEU A O 1
ATOM 678 N N . ARG A 1 86 ? 16.874 -6.206 -7.917 1.00 69.50 86 ARG A N 1
ATOM 679 C CA . ARG A 1 86 ? 15.551 -6.816 -7.769 1.00 69.50 86 ARG A CA 1
ATOM 680 C C . ARG A 1 86 ? 15.248 -6.997 -6.292 1.00 69.50 86 ARG A C 1
ATOM 682 O O . ARG A 1 86 ? 15.624 -8.001 -5.697 1.00 69.50 86 ARG A O 1
ATOM 689 N N . PHE A 1 87 ? 14.553 -6.028 -5.711 1.00 66.56 87 PHE A N 1
ATOM 690 C CA . PHE A 1 87 ? 13.902 -6.241 -4.423 1.00 66.56 87 PHE A CA 1
ATOM 691 C C . PHE A 1 87 ? 12.648 -7.089 -4.628 1.00 66.56 87 PHE A C 1
ATOM 693 O O . PHE A 1 87 ? 11.880 -6.848 -5.559 1.00 66.56 87 PHE A O 1
ATOM 700 N N . LEU A 1 88 ? 12.459 -8.097 -3.771 1.00 62.44 88 LEU A N 1
ATOM 701 C CA . LEU A 1 88 ? 11.292 -8.980 -3.822 1.00 62.44 88 LEU A CA 1
ATOM 702 C C . LEU A 1 88 ? 9.996 -8.186 -3.582 1.00 62.44 88 LEU A C 1
ATOM 704 O O . LEU A 1 88 ? 8.986 -8.436 -4.234 1.00 62.44 88 LEU A O 1
ATOM 708 N N . TRP A 1 89 ? 10.045 -7.210 -2.667 1.00 56.31 89 TRP A N 1
ATOM 709 C CA . TRP A 1 89 ? 8.907 -6.376 -2.302 1.00 56.31 89 TRP A CA 1
ATOM 710 C C . TRP A 1 89 ? 9.353 -5.013 -1.743 1.00 56.31 89 TRP A C 1
ATOM 712 O O . TRP A 1 89 ? 10.173 -5.003 -0.825 1.00 56.31 89 TRP A O 1
ATOM 722 N N . PRO A 1 90 ? 8.834 -3.869 -2.229 1.00 56.00 90 PRO A N 1
ATOM 723 C CA . PRO A 1 90 ? 8.120 -3.684 -3.491 1.00 56.00 90 PRO A CA 1
ATOM 724 C C . PRO A 1 90 ? 9.084 -3.914 -4.663 1.00 56.00 90 PRO A C 1
ATOM 726 O O . PRO A 1 90 ? 10.262 -3.576 -4.558 1.00 56.00 90 PRO A O 1
ATOM 729 N N . LEU A 1 91 ? 8.605 -4.479 -5.776 1.00 63.09 91 LEU A N 1
ATOM 730 C CA . LEU A 1 91 ? 9.426 -4.744 -6.964 1.00 63.09 91 LEU A CA 1
ATOM 731 C C . LEU A 1 91 ? 9.893 -3.423 -7.610 1.00 63.09 91 LEU A C 1
ATOM 733 O O . LEU A 1 91 ? 9.293 -2.913 -8.555 1.00 63.09 91 LEU A O 1
ATOM 737 N N . LEU A 1 92 ? 10.956 -2.842 -7.064 1.00 66.31 92 LEU A N 1
ATOM 738 C CA . LEU A 1 92 ? 11.513 -1.561 -7.470 1.00 66.31 92 LEU A CA 1
ATOM 739 C C . LEU A 1 92 ? 12.426 -1.788 -8.666 1.00 66.31 92 LEU A C 1
ATOM 741 O O . LEU A 1 92 ? 13.611 -2.064 -8.530 1.00 66.31 92 LEU A O 1
ATOM 745 N N . LYS A 1 93 ? 11.847 -1.698 -9.859 1.00 68.62 93 LYS A N 1
ATOM 746 C CA . LYS A 1 93 ? 12.599 -1.436 -11.087 1.00 68.62 93 LYS A CA 1
ATOM 747 C C . LYS A 1 93 ? 12.495 0.052 -11.420 1.00 68.62 93 LYS A C 1
ATOM 749 O O . LYS A 1 93 ? 11.495 0.665 -11.046 1.00 68.62 93 LYS A O 1
ATOM 754 N N . PRO A 1 94 ? 13.453 0.623 -12.171 1.00 69.69 94 PRO A N 1
ATOM 755 C CA . PRO A 1 94 ? 13.271 1.938 -12.774 1.00 69.69 94 PRO A CA 1
ATOM 756 C C . PRO A 1 94 ? 11.930 1.972 -13.518 1.00 69.69 94 PRO A C 1
ATOM 758 O O . PRO A 1 94 ? 11.667 1.133 -14.394 1.00 69.69 94 PRO A O 1
ATOM 761 N N . LEU A 1 95 ? 11.045 2.875 -13.097 1.00 67.56 95 LEU A N 1
ATOM 762 C CA . LEU A 1 95 ? 9.676 2.940 -13.596 1.00 67.56 95 LEU A CA 1
ATOM 763 C C . LEU A 1 95 ? 9.683 3.708 -14.919 1.00 67.56 95 LEU A C 1
ATOM 765 O O . LEU A 1 95 ? 9.825 4.926 -14.944 1.00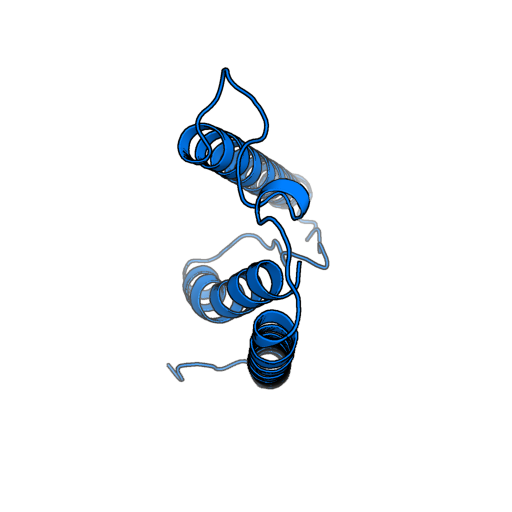 67.56 95 LEU A O 1
ATOM 769 N N . THR A 1 96 ? 9.523 2.995 -16.033 1.00 74.69 96 THR A N 1
ATOM 770 C CA . THR A 1 96 ? 9.104 3.629 -17.288 1.00 74.69 96 THR A CA 1
ATOM 771 C C . THR A 1 96 ? 7.644 4.078 -17.162 1.00 74.69 96 THR A C 1
ATOM 773 O O . THR A 1 96 ? 6.897 3.530 -16.346 1.00 74.69 96 THR A O 1
ATOM 776 N N . ALA A 1 97 ? 7.207 5.044 -17.976 1.00 72.56 97 ALA A N 1
ATOM 777 C CA . ALA A 1 97 ? 5.834 5.567 -17.925 1.00 72.56 97 ALA A CA 1
ATOM 778 C C . ALA A 1 97 ? 4.763 4.457 -18.024 1.00 72.56 97 ALA A C 1
ATOM 780 O O . ALA A 1 97 ? 3.757 4.484 -17.320 1.00 72.56 97 ALA A O 1
ATOM 781 N N . GLU A 1 98 ? 5.018 3.423 -18.827 1.00 72.00 98 GLU A N 1
ATOM 782 C CA . GLU A 1 98 ? 4.134 2.260 -18.955 1.00 72.00 98 GLU A CA 1
ATOM 783 C C . GLU A 1 98 ? 4.090 1.399 -17.682 1.00 72.00 98 GLU A C 1
ATOM 785 O O . GLU A 1 98 ? 3.023 0.949 -17.261 1.00 72.00 98 GLU A O 1
ATOM 790 N N . ARG A 1 99 ? 5.241 1.200 -17.027 1.00 73.75 99 ARG A N 1
ATOM 791 C CA . ARG A 1 99 ? 5.342 0.426 -15.780 1.00 73.75 99 ARG A CA 1
ATOM 792 C C . ARG A 1 99 ? 4.719 1.157 -14.599 1.00 73.75 99 ARG A C 1
ATOM 794 O O . ARG A 1 99 ? 4.220 0.496 -13.698 1.00 73.75 99 ARG A O 1
ATOM 801 N N . PHE A 1 100 ? 4.702 2.488 -14.610 1.00 76.69 100 PHE A N 1
ATOM 802 C CA . PHE A 1 100 ? 4.051 3.284 -13.571 1.00 76.69 100 PHE A CA 1
ATOM 803 C C . PHE A 1 100 ? 2.528 3.075 -13.542 1.00 76.69 100 PHE A C 1
ATOM 805 O O . PHE A 1 100 ? 1.945 2.910 -12.472 1.00 76.69 100 PHE A O 1
ATOM 812 N N . ASN A 1 101 ? 1.887 2.983 -14.712 1.00 77.56 101 ASN A N 1
ATOM 813 C CA . ASN A 1 101 ? 0.453 2.685 -14.793 1.00 77.56 101 ASN A CA 1
ATOM 814 C C . ASN A 1 101 ? 0.126 1.294 -14.231 1.00 77.56 101 ASN A C 1
ATOM 816 O O . ASN A 1 101 ? -0.838 1.133 -13.484 1.00 77.56 101 ASN A O 1
ATOM 820 N N . LEU A 1 102 ? 0.960 0.295 -14.538 1.00 76.88 102 LEU A N 1
ATOM 821 C CA . LEU A 1 102 ? 0.826 -1.044 -13.959 1.00 76.88 102 LEU A CA 1
ATOM 822 C C . LEU A 1 102 ? 1.144 -1.045 -12.461 1.00 76.88 102 LEU A C 1
ATOM 824 O O . LEU A 1 102 ? 0.491 -1.749 -11.699 1.00 76.88 102 LEU A O 1
ATOM 828 N N . PHE A 1 103 ? 2.104 -0.235 -12.016 1.00 78.19 103 PHE A N 1
ATOM 829 C CA . PHE A 1 103 ? 2.452 -0.136 -10.606 1.00 78.19 103 PHE A CA 1
ATOM 830 C C . PHE A 1 103 ? 1.224 0.224 -9.772 1.00 78.19 103 PHE A C 1
ATOM 832 O O . PHE A 1 103 ? 0.904 -0.521 -8.862 1.00 78.19 103 PHE A O 1
ATOM 839 N N . ILE A 1 104 ? 0.467 1.269 -10.119 1.00 79.44 104 ILE A N 1
ATOM 840 C CA . ILE A 1 104 ? -0.713 1.671 -9.331 1.00 79.44 104 ILE A CA 1
ATOM 841 C C . ILE A 1 104 ? -1.770 0.558 -9.280 1.00 79.44 104 ILE A C 1
ATOM 843 O O . ILE A 1 104 ? -2.267 0.239 -8.199 1.00 79.44 104 ILE A O 1
ATOM 847 N N . VAL A 1 105 ? -2.086 -0.057 -10.425 1.00 83.12 105 VAL A N 1
ATOM 848 C CA . VAL A 1 105 ? -3.140 -1.083 -10.533 1.00 83.12 105 VAL A CA 1
ATOM 849 C C . VAL A 1 105 ? -2.823 -2.320 -9.693 1.00 83.12 105 VAL A C 1
ATOM 851 O O . VAL A 1 105 ? -3.718 -2.853 -9.042 1.00 83.12 105 VAL A O 1
ATOM 854 N N . TYR A 1 106 ? -1.565 -2.770 -9.682 1.00 81.19 106 TYR A N 1
ATOM 855 C CA . TYR A 1 106 ? -1.183 -3.980 -8.950 1.00 81.19 106 TYR A CA 1
ATOM 856 C C . TYR A 1 106 ? -0.722 -3.692 -7.522 1.00 81.19 106 TYR A C 1
ATOM 858 O O . TYR A 1 106 ? -0.955 -4.501 -6.634 1.00 81.19 106 TYR A O 1
ATOM 866 N N . TRP A 1 107 ? -0.087 -2.551 -7.267 1.00 81.31 107 TRP A N 1
ATOM 867 C CA . TRP A 1 107 ? 0.464 -2.226 -5.954 1.00 81.31 107 TRP A CA 1
ATOM 868 C C . TRP A 1 107 ? -0.614 -1.810 -4.956 1.00 81.31 107 TRP A C 1
ATOM 870 O O . TRP A 1 107 ? -0.541 -2.206 -3.795 1.00 81.31 107 TRP A O 1
ATOM 880 N N . LEU A 1 108 ? -1.638 -1.065 -5.389 1.00 83.62 108 LEU A N 1
ATOM 881 C CA . LEU A 1 108 ? -2.672 -0.547 -4.489 1.00 83.62 108 LEU A CA 1
ATOM 882 C C . LEU A 1 108 ? -3.483 -1.661 -3.796 1.00 83.62 108 LEU A C 1
ATOM 884 O O . LEU A 1 108 ? -3.589 -1.607 -2.571 1.00 83.62 108 LEU A O 1
ATOM 888 N N . PRO A 1 109 ? -3.987 -2.705 -4.491 1.00 84.19 109 PRO A N 1
ATOM 889 C CA . PRO A 1 109 ? -4.656 -3.829 -3.830 1.00 84.19 109 PRO A CA 1
ATOM 890 C C . PRO A 1 109 ? -3.772 -4.528 -2.796 1.00 84.19 109 PRO A C 1
ATOM 892 O O . PRO A 1 109 ? -4.245 -4.956 -1.746 1.00 84.19 109 PRO A O 1
ATOM 895 N N . ILE A 1 110 ? -2.475 -4.623 -3.081 1.00 85.25 110 ILE A N 1
ATOM 896 C CA . ILE A 1 110 ? -1.533 -5.335 -2.224 1.00 85.25 110 ILE A CA 1
ATOM 897 C C . ILE A 1 110 ? -1.202 -4.499 -0.990 1.00 85.25 110 ILE A C 1
ATOM 899 O O . ILE A 1 110 ? -1.177 -5.023 0.120 1.00 85.25 110 ILE A O 1
ATOM 903 N N . LEU A 1 111 ? -1.034 -3.187 -1.162 1.00 84.25 111 LEU A N 1
ATOM 904 C CA . LEU A 1 111 ? -0.906 -2.253 -0.052 1.00 84.25 111 LEU A CA 1
ATOM 905 C C . LEU A 1 111 ? -2.126 -2.333 0.878 1.00 84.25 111 LEU A C 1
ATOM 907 O O . LEU A 1 111 ? -1.962 -2.462 2.089 1.00 84.25 111 LEU A O 1
ATOM 911 N N . VAL A 1 112 ? -3.340 -2.306 0.316 1.00 85.50 112 VAL A N 1
ATOM 912 C CA . VAL A 1 112 ? -4.588 -2.430 1.087 1.00 85.50 112 VAL A CA 1
ATOM 913 C C . VAL A 1 112 ? -4.625 -3.747 1.856 1.00 85.50 112 VAL A C 1
ATOM 915 O O . VAL A 1 112 ? -4.941 -3.740 3.041 1.00 85.50 112 VAL A O 1
ATOM 918 N N . PHE A 1 113 ? -4.251 -4.864 1.228 1.00 87.12 113 PHE A N 1
ATOM 919 C CA . PHE A 1 113 ? -4.183 -6.154 1.913 1.00 87.12 113 PHE A CA 1
ATOM 920 C C . PHE A 1 113 ? -3.257 -6.118 3.136 1.00 87.12 113 PHE A C 1
ATOM 922 O O . PHE A 1 113 ? -3.652 -6.560 4.213 1.00 87.12 113 PHE A O 1
ATOM 929 N N . PHE A 1 114 ? -2.054 -5.552 3.004 1.00 83.62 114 PHE A N 1
ATOM 930 C CA . PHE A 1 114 ? -1.116 -5.460 4.126 1.00 83.62 114 PHE A CA 1
ATOM 931 C C 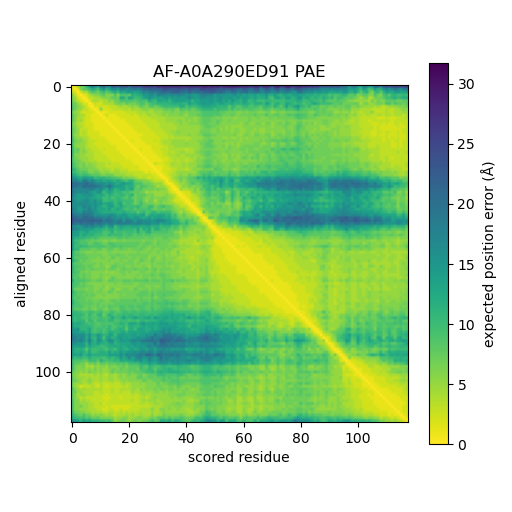. PHE A 1 114 ? -1.613 -4.562 5.261 1.00 83.62 114 PHE A C 1
ATOM 933 O O . PHE A 1 114 ? -1.269 -4.835 6.406 1.00 83.62 114 PHE A O 1
ATOM 940 N N . PHE A 1 115 ? -2.422 -3.538 4.974 1.00 82.56 115 PHE A N 1
ATOM 941 C CA . PHE A 1 115 ? -3.071 -2.724 6.010 1.00 82.56 115 PHE A CA 1
ATOM 942 C C . PHE A 1 115 ? -4.237 -3.430 6.706 1.00 82.56 115 PHE A C 1
ATOM 944 O O . PHE A 1 115 ? -4.575 -3.071 7.825 1.00 82.56 115 PHE A O 1
ATOM 951 N N . VAL A 1 116 ? -4.882 -4.383 6.035 1.00 83.44 116 VAL A N 1
ATOM 952 C CA . VAL A 1 116 ? -5.993 -5.159 6.604 1.00 83.44 116 VAL A CA 1
ATOM 953 C C . VAL A 1 116 ? -5.485 -6.332 7.443 1.00 83.44 116 VAL A C 1
ATOM 955 O O . VAL A 1 116 ? -6.147 -6.731 8.396 1.00 83.44 116 VAL A O 1
ATOM 958 N N . PHE A 1 117 ? -4.349 -6.917 7.060 1.00 77.25 117 PHE A N 1
ATOM 959 C CA . PHE A 1 117 ? -3.832 -8.137 7.678 1.00 77.25 117 PHE A CA 1
ATOM 960 C C . PHE A 1 117 ? -2.792 -7.902 8.790 1.00 77.25 117 PHE A C 1
ATOM 962 O O . PHE A 1 117 ? -2.642 -8.780 9.637 1.00 77.25 117 PHE A O 1
ATOM 969 N N . ASN A 1 118 ? -2.064 -6.776 8.783 1.00 67.81 118 ASN A N 1
ATOM 970 C CA . ASN A 1 118 ? -1.203 -6.373 9.912 1.00 67.81 118 ASN A CA 1
ATOM 971 C C . ASN A 1 118 ? -2.011 -5.654 10.988 1.00 67.81 118 ASN A C 1
ATOM 973 O O . ASN A 1 118 ? -1.673 -5.852 12.174 1.00 67.81 118 ASN A O 1
#

Mean predicted ali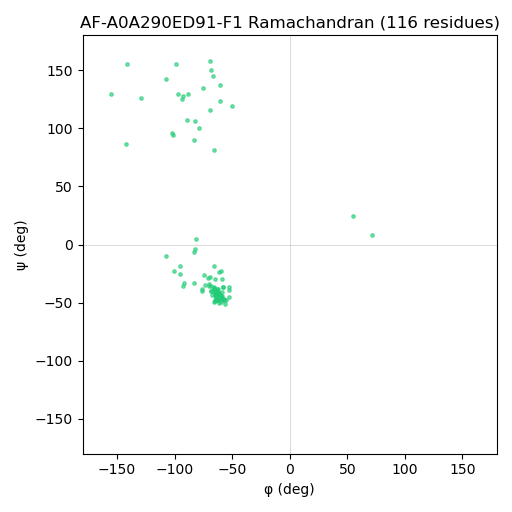gned error: 7.77 Å

Sequence (118 aa):
LSFMPLEMGNGIILWLVVSGLVGSLLFGVWQRKAQFCWAEFGVLSQSASLTTAQLIGRYLLLSLLLFAGLYFLVSLIYQYFHVELRFLWPLLKPLTAERFNLFIVYWLPILVFFFVFN